Protein AF-A0A2X3LUD3-F1 (afdb_monomer_lite)

Foldseek 3Di:
DCVVVVNDDPVVVVVVVVDPPPPPQPPQPLVSQVVVLVVLQVVLCVVVVAAADEDVVLSVLVNPARDPVGVVSVSVQSNQQCVPPPRNYRYNVSGDPVSVDHPPDD

InterPro domains:
  IPR002078 RNA polymerase sigma factor 54 interaction domain [PS50045] (1-83)
  IPR027417 P-loop containing nucleoside triphosphate hydrolase [SSF52540] (2-99)
  IPR058031 NorR-like, AAA+ ATPase lid domain [PF25601] (41-102)

Secondary structure (DSSP, 8-state):
-TTTTTSS-HHHHHHHTTS----------HHHHHHHHHHHHHHHHHHHTS--EE-HHHHHHHHHS--TTHHHHHHHHHHHHHHH-TTSEE-GGGS-GGGTS-TT--

pLDDT: mean 72.07, std 12.36, range [35.03, 87.62]

Organism: Escherichia coli (NCBI:txid562)

Sequence (106 aa):
MLVEQNRFSRQLYYALHAFEITIRLCVCGVAAFRRWVNNKLRSLEKRFSTRLKIDDDALARLVSCAWPGNDFELYSVIENLALSSDNGRIRVSDLPEHLFYRAGDR

Radius of gyration: 18.18 Å; chains: 1; bounding box: 40×36×48 Å

Structure (mmCIF, N/CA/C/O backbone):
data_AF-A0A2X3LUD3-F1
#
_entry.id   AF-A0A2X3LUD3-F1
#
loop_
_atom_site.group_PDB
_atom_site.id
_atom_site.type_symbol
_atom_site.label_atom_id
_atom_site.label_alt_id
_atom_site.label_comp_id
_atom_site.label_asym_id
_atom_site.label_entity_id
_atom_site.label_seq_id
_atom_site.pdbx_PDB_ins_code
_atom_site.Cartn_x
_atom_site.Cartn_y
_atom_site.Cartn_z
_atom_site.occupancy
_atom_site.B_iso_or_equiv
_atom_site.auth_seq_id
_atom_site.auth_comp_id
_atom_site.auth_asym_id
_atom_site.auth_atom_id
_atom_site.pdbx_PDB_model_num
ATOM 1 N N . MET A 1 1 ? 10.856 13.145 -30.586 1.00 53.56 1 MET A N 1
ATOM 2 C CA . MET A 1 1 ? 11.246 13.091 -29.145 1.00 53.56 1 MET A CA 1
ATOM 3 C C . MET A 1 1 ? 10.958 14.431 -28.449 1.00 53.56 1 MET A C 1
ATOM 5 O O . MET A 1 1 ? 10.919 15.442 -29.135 1.00 53.56 1 MET A O 1
ATOM 9 N N . LEU A 1 2 ? 10.790 14.487 -27.113 1.00 55.97 2 LEU A N 1
ATOM 10 C CA . LEU A 1 2 ? 10.534 15.740 -26.347 1.00 55.97 2 LEU A CA 1
ATOM 11 C C . LEU A 1 2 ? 11.579 16.853 -26.591 1.00 55.97 2 LEU A C 1
ATOM 13 O O . LEU A 1 2 ? 11.278 18.040 -26.468 1.00 55.97 2 LEU A O 1
ATOM 17 N N . VAL A 1 3 ? 12.792 16.455 -26.978 1.00 55.72 3 VAL A N 1
ATOM 18 C CA . VAL A 1 3 ? 13.919 17.336 -27.312 1.00 55.72 3 VAL A CA 1
ATOM 19 C C . VAL A 1 3 ? 13.715 18.070 -28.645 1.00 55.72 3 VAL A C 1
ATOM 21 O O . VAL A 1 3 ? 14.083 19.234 -28.767 1.00 55.72 3 VAL A O 1
ATOM 24 N N . GLU A 1 4 ? 13.082 17.433 -29.631 1.00 59.34 4 GLU A N 1
ATOM 25 C CA . GLU A 1 4 ? 12.813 18.043 -30.946 1.00 59.34 4 GLU A CA 1
ATOM 26 C C . GLU A 1 4 ? 11.672 19.061 -30.889 1.00 59.34 4 GLU A C 1
ATOM 28 O O . GLU A 1 4 ? 11.619 19.982 -31.694 1.00 59.34 4 GLU A O 1
ATOM 33 N N . GLN A 1 5 ? 10.790 18.943 -29.893 1.00 67.25 5 GLN A N 1
ATOM 34 C CA . GLN A 1 5 ? 9.713 19.904 -29.647 1.00 67.25 5 GLN A CA 1
ATOM 35 C C . GLN A 1 5 ? 10.174 21.131 -28.838 1.00 67.25 5 GLN A C 1
ATOM 37 O O . GLN A 1 5 ? 9.341 21.931 -28.423 1.00 67.25 5 GLN A O 1
ATOM 42 N N . ASN A 1 6 ? 11.478 21.268 -28.552 1.00 61.19 6 ASN A N 1
ATOM 43 C CA . ASN A 1 6 ? 12.067 22.318 -27.705 1.00 61.19 6 ASN A CA 1
ATOM 44 C C . ASN A 1 6 ? 11.445 22.425 -26.293 1.00 61.19 6 ASN A C 1
ATOM 46 O O . ASN A 1 6 ? 11.635 23.411 -25.585 1.00 61.19 6 ASN A O 1
ATOM 50 N N . ARG A 1 7 ? 10.704 21.395 -25.863 1.00 64.19 7 ARG A N 1
ATOM 51 C CA . ARG A 1 7 ? 10.082 21.306 -24.533 1.00 64.19 7 ARG A CA 1
ATOM 52 C C . ARG A 1 7 ? 11.032 20.744 -23.480 1.00 64.19 7 ARG A C 1
ATOM 54 O O . ARG A 1 7 ? 10.673 20.667 -22.310 1.00 64.19 7 ARG A O 1
ATOM 61 N N . PHE A 1 8 ? 12.227 20.334 -23.898 1.00 59.28 8 PHE A N 1
ATOM 62 C CA . PHE A 1 8 ? 13.237 19.746 -23.037 1.00 59.28 8 PHE A CA 1
ATOM 63 C C . PHE A 1 8 ? 14.633 20.151 -23.520 1.00 59.28 8 PHE A C 1
ATOM 65 O O . PHE A 1 8 ? 14.974 19.945 -24.685 1.00 59.28 8 PHE A O 1
ATOM 72 N N . SER A 1 9 ? 15.441 20.750 -22.638 1.00 76.19 9 SER A N 1
ATOM 73 C CA . SER A 1 9 ? 16.784 21.222 -22.993 1.00 76.19 9 SER A CA 1
ATOM 74 C C . SER A 1 9 ? 17.691 20.050 -23.369 1.00 76.19 9 SER A C 1
ATOM 76 O O . SER A 1 9 ? 17.816 19.085 -22.614 1.00 76.19 9 SER A O 1
ATOM 78 N N . ARG A 1 10 ? 18.385 20.165 -24.509 1.00 68.38 10 ARG A N 1
ATOM 79 C CA . ARG A 1 10 ? 19.390 19.184 -24.957 1.00 68.38 10 ARG A CA 1
ATOM 80 C C . ARG A 1 10 ? 20.464 18.925 -23.901 1.00 68.38 10 ARG A C 1
ATOM 82 O O . ARG A 1 10 ? 20.897 17.791 -23.750 1.00 68.38 10 ARG A O 1
ATOM 89 N N . GLN A 1 11 ? 20.864 19.950 -23.151 1.00 70.12 11 GLN A N 1
ATOM 90 C CA . GLN A 1 11 ? 21.876 19.807 -22.100 1.00 70.12 11 GLN A CA 1
ATOM 91 C C . GLN A 1 11 ? 21.366 18.943 -20.939 1.00 70.12 11 GLN A C 1
ATOM 93 O O . GLN A 1 11 ? 22.097 18.105 -20.422 1.00 70.12 11 GLN A O 1
ATOM 98 N N . LEU A 1 12 ? 20.086 19.088 -20.584 1.00 65.31 12 LEU A N 1
ATOM 99 C CA . LEU A 1 12 ? 19.446 18.290 -19.540 1.00 65.31 12 LEU A CA 1
ATOM 100 C C . LEU A 1 12 ? 19.201 16.846 -20.005 1.00 65.31 12 LEU A C 1
ATOM 102 O O . LEU A 1 12 ? 19.370 15.916 -19.225 1.00 65.31 12 LEU A O 1
ATOM 106 N N . TYR A 1 13 ? 18.872 16.652 -21.288 1.00 66.00 13 TYR A N 1
ATOM 107 C CA . TYR A 1 13 ? 18.765 15.328 -21.908 1.00 66.00 13 TYR A CA 1
ATOM 108 C C . TYR A 1 13 ? 20.071 14.540 -21.783 1.00 66.00 13 TYR A C 1
ATOM 110 O O . TYR A 1 13 ? 20.053 13.424 -21.276 1.00 66.00 13 TYR A O 1
ATOM 118 N N . TYR A 1 14 ? 21.210 15.131 -22.159 1.00 66.44 14 TYR A N 1
ATOM 119 C CA . TYR A 1 14 ? 22.504 14.455 -22.036 1.00 66.44 14 TYR A CA 1
ATOM 120 C C . TYR A 1 14 ? 22.958 14.270 -20.578 1.00 66.44 14 TYR A C 1
ATOM 122 O O . TYR A 1 14 ? 23.623 13.282 -20.284 1.00 66.44 14 TYR A O 1
ATOM 130 N N . ALA A 1 15 ? 22.559 15.155 -19.656 1.00 67.69 15 ALA A N 1
ATOM 131 C CA . ALA A 1 15 ? 22.841 14.992 -18.228 1.00 67.69 15 ALA A CA 1
ATOM 132 C C . ALA A 1 15 ? 22.034 13.847 -17.580 1.00 67.69 15 ALA A C 1
ATOM 134 O O . ALA A 1 15 ? 22.576 13.108 -16.762 1.00 67.69 15 ALA A O 1
ATOM 135 N N . LEU A 1 16 ? 20.759 13.668 -17.953 1.00 62.75 16 LEU A N 1
ATOM 136 C CA . LEU A 1 16 ? 19.918 12.568 -17.454 1.00 62.75 16 LEU A CA 1
ATOM 137 C C . LEU A 1 16 ? 20.208 11.224 -18.134 1.00 62.75 16 LEU A C 1
ATOM 139 O O . LEU A 1 16 ? 20.061 10.183 -17.503 1.00 62.75 16 LEU A O 1
ATOM 143 N N . HIS A 1 17 ? 20.649 11.231 -19.394 1.00 62.53 17 HIS A N 1
ATOM 144 C CA . HIS A 1 17 ? 20.969 10.014 -20.150 1.00 62.53 17 HIS A CA 1
ATOM 145 C C . HIS A 1 17 ? 22.224 9.284 -19.627 1.00 62.53 17 HIS A C 1
ATOM 147 O O . HIS A 1 17 ? 22.517 8.168 -20.050 1.00 62.53 17 HIS A O 1
ATOM 153 N N . ALA A 1 18 ? 22.975 9.885 -18.699 1.00 55.38 18 ALA A N 1
ATOM 154 C CA . ALA A 1 18 ? 24.154 9.265 -18.098 1.00 55.38 18 ALA A CA 1
ATOM 155 C C . ALA A 1 18 ? 23.827 8.044 -17.210 1.00 55.38 18 ALA A C 1
ATOM 157 O O . ALA A 1 18 ? 24.732 7.276 -16.893 1.00 55.38 18 ALA A O 1
ATOM 158 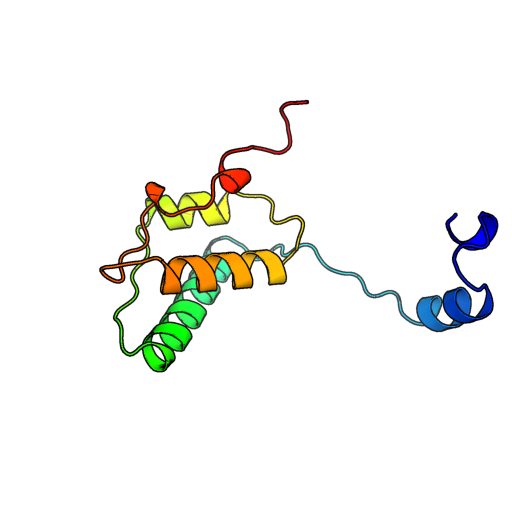N N . PHE A 1 19 ? 22.558 7.829 -16.837 1.00 53.06 19 PHE A N 1
ATOM 159 C CA . PHE A 1 19 ? 22.132 6.662 -16.065 1.00 53.06 19 PHE A CA 1
ATOM 160 C C . PHE A 1 19 ? 20.859 6.039 -16.652 1.00 53.06 19 PHE A C 1
ATOM 162 O O . PHE A 1 19 ? 19.770 6.600 -16.543 1.00 53.06 19 PHE A O 1
ATOM 169 N N . GLU A 1 20 ? 20.975 4.841 -17.232 1.00 49.25 20 GLU A N 1
ATOM 170 C CA . GLU A 1 20 ? 19.823 3.980 -17.518 1.00 49.25 20 GLU A CA 1
ATOM 171 C C . GLU A 1 20 ? 19.211 3.500 -16.194 1.00 49.25 20 GLU A C 1
ATOM 173 O O . GLU A 1 20 ? 19.567 2.454 -15.648 1.00 49.25 20 GLU A O 1
ATOM 178 N N . ILE A 1 21 ? 18.272 4.269 -15.642 1.00 55.62 21 ILE A N 1
ATOM 179 C CA . ILE A 1 21 ? 17.460 3.796 -14.522 1.00 55.62 21 ILE A CA 1
ATOM 180 C C . ILE A 1 21 ? 16.435 2.829 -15.110 1.00 55.62 21 ILE A C 1
ATOM 182 O O . ILE A 1 21 ? 15.361 3.225 -15.560 1.00 55.62 21 ILE A O 1
ATOM 186 N N . THR A 1 22 ? 16.773 1.540 -15.129 1.00 49.66 22 THR A N 1
ATOM 187 C CA . THR A 1 22 ? 15.788 0.495 -15.414 1.00 49.66 22 THR A CA 1
ATOM 188 C C . THR A 1 22 ? 14.812 0.454 -14.242 1.00 49.66 22 THR A C 1
ATOM 190 O O . THR A 1 22 ? 15.051 -0.223 -13.240 1.00 49.66 22 THR A O 1
ATOM 193 N N . ILE A 1 23 ? 13.714 1.204 -14.344 1.00 57.72 23 ILE A N 1
ATOM 194 C CA . ILE A 1 23 ? 12.578 1.072 -13.435 1.00 57.72 23 ILE A CA 1
ATOM 195 C C . ILE A 1 23 ? 11.973 -0.298 -13.732 1.0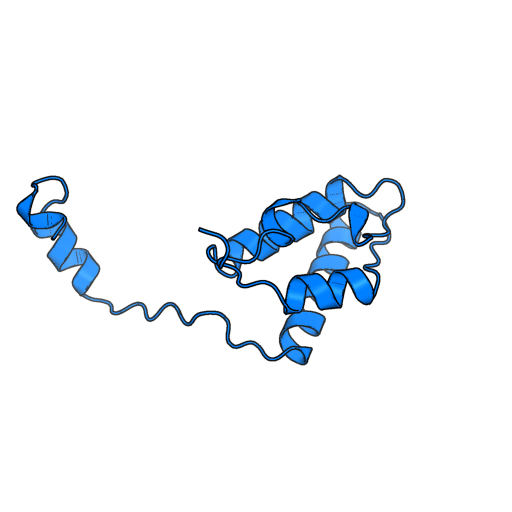0 57.72 23 ILE A C 1
ATOM 197 O O . ILE A 1 23 ? 11.197 -0.466 -14.672 1.00 57.72 23 ILE A O 1
ATOM 201 N N . ARG A 1 24 ? 12.393 -1.320 -12.979 1.00 46.91 24 ARG A N 1
ATOM 202 C CA . ARG A 1 24 ? 11.741 -2.624 -13.052 1.00 46.91 24 ARG A CA 1
ATOM 203 C C . ARG A 1 24 ? 10.304 -2.414 -12.595 1.00 46.91 24 ARG A C 1
ATOM 205 O O . ARG A 1 24 ? 10.097 -2.061 -11.437 1.00 46.91 24 ARG A O 1
ATOM 212 N N . LEU A 1 25 ? 9.334 -2.663 -13.481 1.00 50.12 25 LEU A N 1
ATOM 213 C CA . LEU A 1 25 ? 7.973 -2.955 -13.038 1.00 50.12 25 LEU A CA 1
ATOM 214 C C . LEU A 1 25 ? 8.100 -4.000 -11.937 1.00 50.12 25 LEU A C 1
ATOM 216 O O . LEU A 1 25 ? 8.826 -4.981 -12.111 1.00 50.12 25 LEU A O 1
ATOM 220 N N . CYS A 1 26 ? 7.466 -3.747 -10.801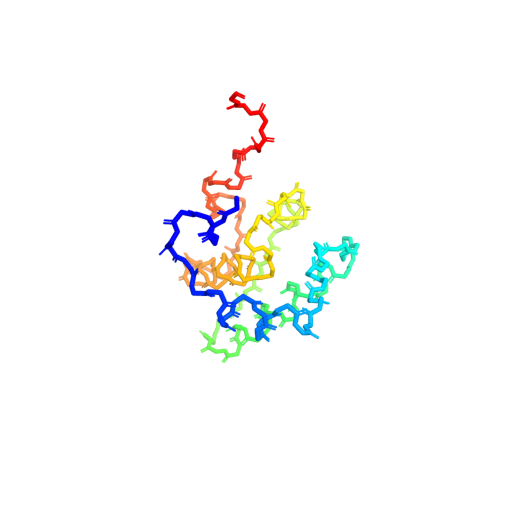 1.00 54.72 26 CYS A N 1
ATOM 221 C CA . CYS A 1 26 ? 7.564 -4.569 -9.611 1.00 54.72 26 CYS A CA 1
ATOM 222 C C . CYS A 1 26 ? 7.109 -6.013 -9.919 1.00 54.72 26 CYS A C 1
ATOM 224 O O . CYS A 1 26 ? 5.957 -6.376 -9.709 1.00 54.72 26 CYS A O 1
ATOM 226 N N . VAL A 1 27 ? 8.013 -6.873 -10.413 1.00 52.53 27 VAL A N 1
ATOM 227 C CA . VAL A 1 27 ? 7.803 -8.327 -10.543 1.00 52.53 27 VAL A CA 1
ATOM 228 C C . VAL A 1 27 ? 8.054 -8.962 -9.173 1.00 52.53 27 VAL A C 1
ATOM 230 O O . VAL A 1 27 ? 8.822 -9.908 -9.007 1.00 52.53 27 VAL A O 1
ATOM 233 N N . CYS A 1 28 ? 7.455 -8.384 -8.137 1.00 55.62 28 CYS A N 1
ATOM 234 C CA . CYS A 1 28 ? 7.421 -8.988 -6.823 1.00 55.62 28 CYS A CA 1
ATOM 235 C C . CYS A 1 28 ? 6.322 -10.043 -6.866 1.00 55.62 28 CYS A C 1
ATOM 237 O O . CYS A 1 28 ? 5.141 -9.718 -6.947 1.00 55.62 28 CYS A O 1
ATOM 239 N N . GLY A 1 29 ? 6.707 -11.321 -6.831 1.00 67.25 29 GLY A N 1
ATOM 240 C CA . GLY A 1 29 ? 5.738 -12.412 -6.746 1.00 67.25 29 GLY A CA 1
ATOM 241 C C . GLY A 1 29 ? 4.745 -12.191 -5.597 1.00 67.25 29 GLY A C 1
ATOM 242 O O . GLY A 1 29 ? 5.065 -11.538 -4.602 1.00 67.25 29 GLY A O 1
ATOM 243 N N . VAL A 1 30 ? 3.549 -12.769 -5.712 1.00 70.94 30 VAL A N 1
ATOM 244 C CA . VAL A 1 30 ? 2.413 -12.573 -4.785 1.00 70.94 30 VAL A CA 1
ATOM 245 C C . VAL A 1 30 ? 2.811 -12.653 -3.302 1.00 70.94 30 VAL A C 1
ATOM 247 O O . VAL A 1 30 ? 2.358 -11.862 -2.475 1.00 70.94 30 VAL A O 1
ATOM 250 N N . ALA A 1 31 ? 3.717 -13.570 -2.950 1.00 76.06 31 ALA A N 1
ATOM 251 C CA . ALA A 1 31 ? 4.220 -13.723 -1.586 1.00 76.06 31 ALA A CA 1
ATOM 252 C C . ALA A 1 31 ? 5.058 -12.523 -1.095 1.00 76.06 31 ALA A C 1
ATOM 254 O O . ALA A 1 31 ? 4.954 -12.132 0.070 1.00 76.06 31 ALA A O 1
ATOM 255 N N . ALA A 1 32 ? 5.879 -11.932 -1.967 1.00 78.06 32 ALA A N 1
ATOM 256 C CA . ALA A 1 32 ? 6.654 -10.732 -1.660 1.00 78.06 32 ALA A CA 1
ATOM 257 C C . ALA A 1 32 ? 5.733 -9.516 -1.507 1.00 78.06 32 ALA A C 1
ATOM 259 O O . ALA A 1 32 ? 5.873 -8.780 -0.530 1.00 78.06 32 ALA A O 1
ATOM 260 N N . PHE A 1 33 ? 4.735 -9.378 -2.387 1.00 80.12 33 PHE A N 1
ATOM 261 C CA . PHE A 1 33 ? 3.705 -8.344 -2.282 1.00 80.12 33 PHE A CA 1
ATOM 262 C C . PHE A 1 33 ? 2.961 -8.430 -0.944 1.00 80.12 33 PHE A C 1
ATOM 264 O O . PHE A 1 33 ? 2.931 -7.470 -0.177 1.00 80.12 33 PHE A O 1
ATOM 271 N N . ARG A 1 34 ? 2.454 -9.618 -0.587 1.00 81.81 34 ARG A N 1
ATOM 272 C CA . ARG A 1 34 ? 1.764 -9.848 0.693 1.00 81.81 34 ARG A CA 1
ATOM 273 C C . ARG A 1 34 ? 2.644 -9.510 1.895 1.00 81.81 34 ARG A C 1
ATOM 275 O O . ARG A 1 34 ? 2.169 -8.925 2.867 1.00 81.81 34 ARG A O 1
ATOM 282 N N . ARG A 1 35 ? 3.929 -9.871 1.852 1.00 83.31 35 ARG A N 1
ATOM 283 C CA . ARG A 1 35 ? 4.885 -9.533 2.917 1.00 83.31 35 ARG A CA 1
ATOM 284 C C . ARG A 1 35 ? 5.072 -8.024 3.036 1.00 83.31 35 ARG A C 1
ATOM 286 O O . ARG A 1 35 ? 5.058 -7.503 4.148 1.00 83.31 35 ARG A O 1
ATOM 293 N N . TRP A 1 36 ? 5.230 -7.340 1.910 1.00 84.94 36 TRP A N 1
ATOM 294 C CA . TRP A 1 36 ? 5.401 -5.896 1.879 1.00 84.94 36 TRP A CA 1
ATOM 295 C C . TRP A 1 36 ? 4.158 -5.169 2.415 1.00 84.94 36 TRP A C 1
ATOM 297 O O . TRP A 1 36 ? 4.299 -4.338 3.313 1.00 84.94 36 TRP A O 1
ATOM 307 N N . VAL A 1 37 ? 2.950 -5.562 1.987 1.00 84.38 37 VAL A N 1
ATOM 308 C CA . VAL A 1 37 ? 1.685 -4.981 2.477 1.00 84.38 37 VAL A CA 1
ATOM 309 C C . VAL A 1 37 ? 1.575 -5.158 3.989 1.00 84.38 37 VAL A C 1
ATOM 311 O O . VAL A 1 37 ? 1.358 -4.191 4.712 1.00 84.38 37 VAL A O 1
ATOM 314 N N . ASN A 1 38 ? 1.823 -6.369 4.497 1.00 85.31 38 ASN A N 1
ATOM 315 C CA . ASN A 1 38 ? 1.778 -6.645 5.934 1.00 85.31 38 ASN A CA 1
ATOM 316 C C . ASN A 1 38 ? 2.793 -5.818 6.737 1.00 85.31 38 ASN A C 1
ATOM 318 O O . ASN A 1 38 ? 2.485 -5.357 7.836 1.00 85.31 38 ASN A O 1
ATOM 322 N N . ASN A 1 39 ? 4.005 -5.623 6.214 1.00 87.38 39 ASN A N 1
ATOM 323 C CA . ASN A 1 39 ? 5.014 -4.790 6.868 1.00 87.38 39 ASN A CA 1
ATOM 324 C C . ASN A 1 39 ? 4.591 -3.317 6.892 1.00 87.38 39 ASN A C 1
ATOM 326 O O . ASN A 1 39 ? 4.754 -2.646 7.914 1.00 87.38 39 ASN A O 1
ATOM 330 N N . LYS A 1 40 ? 4.017 -2.823 5.789 1.00 84.31 40 LYS A N 1
ATOM 331 C CA . LYS A 1 40 ? 3.520 -1.451 5.700 1.00 84.31 40 LYS A CA 1
ATOM 332 C C . LYS A 1 40 ? 2.348 -1.226 6.650 1.00 84.31 40 LYS A C 1
ATOM 334 O O . LYS A 1 40 ? 2.385 -0.252 7.397 1.00 84.31 40 LYS A O 1
ATOM 339 N N . LEU A 1 41 ? 1.385 -2.148 6.696 1.00 84.88 41 LEU A N 1
ATOM 340 C CA . LEU A 1 41 ? 0.264 -2.098 7.635 1.00 84.88 41 LEU A CA 1
ATOM 341 C C . LEU A 1 41 ? 0.766 -2.000 9.075 1.00 84.88 41 LEU A C 1
ATOM 343 O O . LEU A 1 41 ? 0.408 -1.045 9.747 1.00 84.88 41 LEU A O 1
ATOM 347 N N . ARG A 1 42 ? 1.701 -2.855 9.517 1.00 86.50 42 ARG A N 1
ATOM 348 C CA . ARG A 1 42 ? 2.294 -2.742 10.869 1.00 86.50 42 ARG A CA 1
ATOM 349 C C . ARG A 1 42 ? 2.944 -1.387 11.142 1.00 86.50 42 ARG A C 1
ATOM 351 O O . ARG A 1 42 ? 2.912 -0.896 12.269 1.00 86.50 42 ARG A O 1
ATOM 358 N N . SER A 1 43 ? 3.586 -0.790 10.138 1.00 86.62 43 SER A N 1
ATOM 359 C CA . SER A 1 43 ? 4.167 0.547 10.285 1.00 86.62 43 SER A CA 1
ATOM 360 C C . SER A 1 43 ? 3.089 1.620 10.439 1.00 86.62 43 SER A C 1
ATOM 362 O O . SER A 1 43 ? 3.309 2.583 11.171 1.00 86.62 43 SER A O 1
ATOM 364 N N . LEU A 1 44 ? 1.953 1.469 9.759 1.00 83.56 44 LEU A N 1
ATOM 365 C CA . LEU A 1 44 ? 0.811 2.376 9.861 1.00 83.56 44 LEU A CA 1
ATOM 366 C C . LEU A 1 44 ? 0.047 2.160 11.175 1.00 83.56 44 LEU A C 1
ATOM 368 O O . LEU A 1 44 ? -0.301 3.142 11.817 1.00 83.56 44 LEU A O 1
ATOM 372 N N . GLU A 1 45 ? -0.093 0.920 11.655 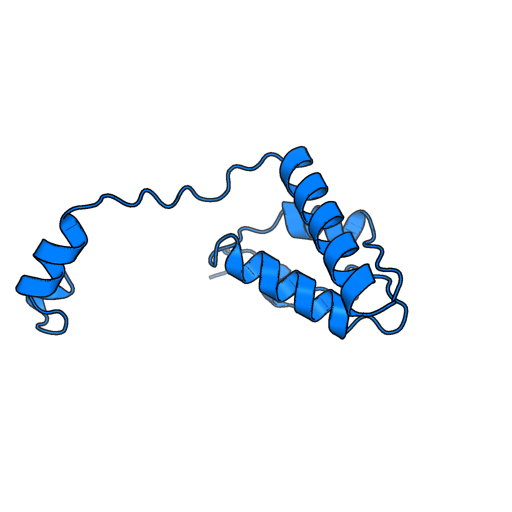1.00 86.19 45 GLU A N 1
ATOM 373 C CA . GLU A 1 45 ? -0.688 0.610 12.964 1.00 86.19 45 GLU A CA 1
ATOM 374 C C . GLU A 1 45 ? 0.017 1.363 14.097 1.00 86.19 45 GLU A C 1
ATOM 376 O O . GLU A 1 45 ? -0.630 1.920 14.980 1.00 86.19 45 GLU A O 1
ATOM 381 N N . LYS A 1 46 ? 1.355 1.440 14.047 1.00 84.19 46 LYS A N 1
ATOM 382 C CA . LYS A 1 46 ? 2.150 2.209 15.016 1.00 84.19 46 LYS A CA 1
ATOM 383 C C . LYS A 1 46 ? 1.931 3.719 14.914 1.00 84.19 46 LYS A C 1
ATOM 385 O O . LYS A 1 46 ? 2.011 4.398 15.930 1.00 84.19 46 LYS A O 1
ATOM 390 N N . ARG A 1 47 ? 1.702 4.251 13.707 1.00 82.31 47 ARG A N 1
ATOM 391 C CA . ARG A 1 47 ? 1.481 5.692 13.487 1.00 82.31 47 ARG A CA 1
ATOM 392 C C . ARG A 1 47 ? 0.070 6.119 13.887 1.00 82.31 47 ARG A C 1
ATOM 394 O O . ARG A 1 47 ? -0.086 7.185 14.467 1.00 82.31 47 ARG A O 1
ATOM 401 N N . PHE A 1 48 ? -0.930 5.292 13.593 1.00 76.94 48 PHE A N 1
ATOM 402 C CA . PHE A 1 48 ? -2.347 5.599 13.809 1.00 76.94 48 PHE A CA 1
ATOM 403 C C . PHE A 1 48 ? -2.924 4.991 15.094 1.00 76.94 48 PHE A C 1
ATOM 405 O O . PHE A 1 48 ? -4.111 5.156 15.361 1.00 76.94 48 PHE A O 1
ATOM 412 N N . SER A 1 49 ? -2.120 4.261 15.879 1.00 77.62 49 SER A N 1
ATOM 413 C CA . SER A 1 49 ? -2.548 3.529 17.087 1.00 77.62 49 SER A CA 1
ATOM 414 C C . SER A 1 49 ? -3.803 2.667 16.880 1.00 77.62 49 SER A C 1
ATOM 416 O O . SER A 1 49 ? -4.568 2.419 17.809 1.00 77.62 49 SER A O 1
ATOM 418 N N . THR A 1 50 ? -4.013 2.201 15.650 1.00 76.69 50 THR A N 1
ATOM 419 C CA . THR A 1 50 ? -5.209 1.476 15.213 1.00 76.69 50 THR A CA 1
ATOM 420 C C . THR A 1 50 ? -4.774 0.134 14.655 1.00 76.69 50 THR A C 1
ATOM 422 O O . THR A 1 50 ? -3.771 0.061 13.948 1.00 76.69 50 THR A O 1
ATOM 425 N N . ARG A 1 51 ? -5.499 -0.943 14.975 1.00 79.81 51 ARG A N 1
ATOM 426 C CA . ARG A 1 51 ? -5.220 -2.257 14.382 1.00 79.81 51 ARG A CA 1
ATOM 427 C C . ARG A 1 51 ? -5.738 -2.284 12.956 1.00 79.81 51 ARG A C 1
ATOM 429 O O . ARG A 1 51 ? -6.939 -2.155 12.764 1.00 79.81 51 ARG A O 1
ATOM 436 N N . LEU A 1 52 ? -4.846 -2.499 11.998 1.00 82.75 52 LEU A N 1
ATOM 437 C CA . LEU A 1 52 ? -5.153 -2.532 10.576 1.00 82.75 52 LEU A CA 1
ATOM 438 C C . LEU A 1 52 ? -5.071 -3.974 10.082 1.00 82.75 52 LEU A C 1
ATOM 440 O O . LEU A 1 52 ? -4.017 -4.610 10.104 1.00 82.75 52 LEU A O 1
ATOM 444 N N . LYS A 1 53 ? -6.195 -4.495 9.607 1.00 83.56 53 LYS A N 1
ATOM 445 C CA . LYS A 1 53 ? -6.286 -5.787 8.932 1.00 83.56 53 LYS A CA 1
ATOM 446 C C . LYS A 1 53 ? -6.869 -5.596 7.549 1.00 83.56 53 LYS A C 1
ATOM 448 O O . LYS A 1 53 ? -7.848 -4.880 7.382 1.00 83.56 53 LYS A O 1
ATOM 453 N N . ILE A 1 54 ? -6.283 -6.279 6.580 1.00 84.62 54 ILE A N 1
ATOM 454 C CA . ILE A 1 54 ? -6.818 -6.373 5.228 1.00 84.62 54 ILE A CA 1
ATOM 455 C C . ILE A 1 54 ? -7.464 -7.743 5.043 1.00 84.62 54 ILE A C 1
ATOM 457 O O . ILE A 1 54 ? -6.885 -8.747 5.466 1.00 84.62 54 ILE A O 1
ATOM 461 N N . ASP A 1 55 ? -8.657 -7.775 4.453 1.00 87.62 55 ASP A N 1
ATOM 462 C CA . ASP A 1 55 ? -9.308 -9.033 4.084 1.00 87.62 55 ASP A CA 1
ATOM 463 C C . ASP A 1 55 ? -8.562 -9.687 2.907 1.00 87.62 55 ASP A C 1
ATOM 465 O O . ASP A 1 55 ? -8.016 -9.001 2.034 1.00 87.62 55 ASP A O 1
ATOM 469 N N . ASP A 1 56 ? -8.526 -11.023 2.866 1.00 82.69 56 ASP A N 1
ATOM 470 C CA . ASP A 1 56 ? -7.791 -11.751 1.823 1.00 82.69 56 ASP A CA 1
ATOM 471 C C . ASP A 1 56 ? -8.359 -11.473 0.413 1.00 82.69 56 ASP A C 1
ATOM 473 O O . ASP A 1 56 ? -7.586 -11.418 -0.544 1.00 82.69 56 ASP A O 1
ATOM 477 N N . ASP A 1 57 ? -9.661 -11.186 0.277 1.00 83.75 57 ASP A N 1
ATOM 478 C CA . ASP A 1 57 ? -10.280 -10.765 -0.991 1.00 83.75 57 ASP A CA 1
ATOM 479 C C . ASP A 1 57 ? -9.741 -9.411 -1.486 1.00 83.75 57 ASP A C 1
ATOM 481 O O . ASP A 1 57 ? -9.429 -9.239 -2.668 1.00 83.75 57 ASP A O 1
ATOM 485 N N . ALA A 1 58 ? -9.575 -8.447 -0.574 1.00 83.94 58 ALA A N 1
ATOM 486 C CA . ALA A 1 58 ? -9.020 -7.133 -0.895 1.00 83.94 58 ALA A CA 1
ATOM 487 C C . ALA A 1 58 ? -7.542 -7.248 -1.280 1.00 83.94 58 ALA A C 1
ATOM 489 O O . ALA A 1 58 ? -7.089 -6.634 -2.248 1.00 83.94 58 ALA A O 1
ATOM 490 N N . LEU A 1 59 ? -6.797 -8.099 -0.573 1.00 83.69 59 LEU A N 1
ATOM 491 C CA . LEU A 1 59 ? -5.407 -8.392 -0.894 1.00 83.69 59 LEU A CA 1
ATOM 492 C C . LEU A 1 59 ? -5.265 -9.060 -2.269 1.00 83.69 59 LEU A C 1
ATOM 494 O O . LEU A 1 59 ? -4.399 -8.663 -3.050 1.00 83.69 59 LEU A O 1
ATOM 498 N N . ALA A 1 60 ? -6.105 -10.049 -2.584 1.00 82.25 60 ALA A N 1
ATOM 499 C CA . ALA A 1 60 ? -6.105 -10.710 -3.887 1.00 82.25 60 ALA A CA 1
ATOM 500 C C . ALA A 1 60 ? -6.373 -9.709 -5.018 1.00 82.25 60 ALA A C 1
ATOM 502 O O . ALA A 1 60 ? -5.720 -9.762 -6.065 1.00 82.25 60 ALA A O 1
ATOM 503 N N . ARG A 1 61 ? -7.270 -8.741 -4.786 1.00 81.69 61 ARG A N 1
ATOM 504 C CA . ARG A 1 61 ? -7.543 -7.672 -5.746 1.00 81.69 61 ARG A CA 1
ATOM 505 C C . ARG A 1 61 ? -6.325 -6.785 -5.976 1.00 81.69 61 ARG A C 1
ATOM 507 O O . ARG A 1 61 ? -5.930 -6.626 -7.127 1.00 81.69 61 ARG A O 1
ATOM 514 N N . LEU A 1 62 ? -5.683 -6.308 -4.909 1.00 80.88 62 LEU A N 1
ATOM 515 C CA . LEU A 1 62 ? -4.465 -5.491 -4.987 1.00 80.88 62 LEU A CA 1
ATOM 516 C C . LEU A 1 62 ? -3.320 -6.198 -5.735 1.00 80.88 62 LEU A C 1
ATOM 518 O O . LEU A 1 62 ? -2.585 -5.561 -6.486 1.00 80.88 62 LEU A O 1
ATOM 522 N N . VAL A 1 63 ? -3.184 -7.515 -5.557 1.00 79.69 63 VAL A N 1
ATOM 523 C CA . VAL A 1 63 ? -2.201 -8.343 -6.278 1.00 79.69 63 VAL A CA 1
ATOM 524 C C . VAL A 1 63 ? -2.538 -8.458 -7.768 1.00 79.69 63 VAL A C 1
ATOM 526 O O . VAL A 1 63 ? -1.636 -8.540 -8.598 1.00 79.69 63 VAL A O 1
ATOM 529 N N . SER A 1 64 ? -3.827 -8.497 -8.114 1.00 76.62 64 SER A N 1
ATOM 530 C CA . SER A 1 64 ? -4.295 -8.667 -9.496 1.00 76.62 64 SER A CA 1
ATOM 531 C C . SER A 1 64 ? -4.247 -7.390 -10.345 1.00 76.62 64 SER A C 1
ATOM 533 O O . SER A 1 64 ? -4.374 -7.470 -11.569 1.00 76.62 64 SER A O 1
ATOM 535 N N . CYS A 1 65 ? -4.084 -6.224 -9.717 1.00 73.06 65 CYS A N 1
ATOM 536 C CA . CYS A 1 65 ? -4.030 -4.936 -10.399 1.00 73.06 65 CYS A CA 1
ATOM 537 C C . CYS A 1 65 ? -2.641 -4.681 -11.000 1.00 73.06 65 CYS A C 1
ATOM 539 O O . CYS A 1 65 ? -1.612 -4.946 -10.379 1.00 73.06 65 CYS A O 1
ATOM 541 N N . ALA A 1 66 ? -2.616 -4.118 -12.210 1.00 65.69 66 ALA A N 1
ATOM 542 C CA . ALA A 1 66 ? -1.412 -3.494 -12.739 1.00 65.69 66 ALA A CA 1
ATOM 543 C C . ALA A 1 66 ? -1.277 -2.121 -12.071 1.00 65.69 66 ALA A C 1
ATOM 545 O O . ALA A 1 66 ? -2.217 -1.338 -12.139 1.00 65.69 66 ALA A O 1
ATOM 546 N N . TRP A 1 67 ? -0.147 -1.859 -11.413 1.00 73.62 67 TRP A N 1
ATOM 547 C CA . TRP A 1 67 ? 0.147 -0.596 -10.726 1.00 73.62 67 TRP A CA 1
ATOM 548 C C . TRP A 1 67 ? 0.942 0.329 -11.664 1.00 73.62 67 TRP A C 1
ATOM 550 O O . TRP A 1 67 ? 2.176 0.245 -11.680 1.00 73.62 67 TRP A O 1
ATOM 560 N N . PRO A 1 68 ? 0.290 1.162 -12.504 1.00 65.25 68 PRO A N 1
ATOM 561 C CA . PRO A 1 68 ? 0.980 2.032 -13.460 1.00 65.25 68 PRO A CA 1
ATOM 562 C C . PRO A 1 68 ? 1.869 3.077 -12.775 1.00 65.25 68 PRO A C 1
ATOM 564 O O . PRO A 1 68 ? 2.900 3.451 -13.332 1.00 65.25 68 PRO A O 1
ATOM 567 N N . GLY A 1 69 ? 1.517 3.516 -11.563 1.00 63.81 69 GLY A N 1
ATOM 568 C CA . GLY A 1 69 ? 2.328 4.410 -10.735 1.00 63.81 69 GLY A CA 1
ATOM 569 C C . GLY A 1 69 ? 3.411 3.700 -9.914 1.00 63.81 69 GLY A C 1
ATOM 570 O O . GLY A 1 69 ? 3.995 4.311 -9.014 1.00 63.81 69 GLY A O 1
ATOM 571 N N . ASN A 1 70 ? 3.692 2.427 -10.217 1.00 69.81 70 ASN A N 1
ATOM 572 C CA . ASN A 1 70 ? 4.673 1.587 -9.533 1.00 69.81 70 ASN A CA 1
ATOM 573 C C . ASN A 1 70 ? 4.423 1.539 -8.005 1.00 69.81 70 ASN A C 1
ATOM 575 O O . ASN A 1 70 ? 3.283 1.619 -7.546 1.00 69.81 70 ASN A O 1
ATOM 579 N N . ASP A 1 71 ? 5.478 1.410 -7.193 1.00 71.12 71 ASP A N 1
ATOM 580 C CA . ASP A 1 71 ? 5.370 1.285 -5.738 1.00 71.12 71 ASP A CA 1
ATOM 581 C C . ASP A 1 71 ? 4.691 2.503 -5.083 1.00 71.12 71 ASP A C 1
ATOM 583 O O . ASP A 1 71 ? 4.069 2.365 -4.032 1.00 71.12 71 ASP A O 1
ATOM 587 N N . PHE A 1 72 ? 4.780 3.695 -5.688 1.00 74.88 72 PHE A N 1
ATOM 588 C CA . PHE A 1 72 ? 4.241 4.936 -5.119 1.00 74.88 72 PHE A CA 1
ATOM 589 C C . PHE A 1 72 ? 2.711 4.937 -5.052 1.00 74.88 72 PHE A C 1
ATOM 591 O O . PHE A 1 72 ? 2.138 5.287 -4.020 1.00 74.88 72 PHE A O 1
ATOM 598 N N . GLU A 1 73 ? 2.053 4.507 -6.127 1.00 78.94 73 GLU A N 1
ATOM 599 C CA . GLU A 1 73 ? 0.593 4.390 -6.167 1.00 78.94 73 GLU A CA 1
ATOM 600 C C . GLU A 1 73 ? 0.106 3.380 -5.129 1.00 78.94 73 GLU A C 1
ATOM 602 O O . GLU A 1 73 ? -0.795 3.676 -4.345 1.00 78.94 73 GLU A O 1
ATOM 607 N N . LEU A 1 74 ? 0.787 2.238 -5.031 1.00 79.12 74 LEU A N 1
ATOM 608 C CA . LEU A 1 74 ? 0.494 1.225 -4.026 1.00 79.12 74 LEU A CA 1
ATOM 609 C C . LEU A 1 74 ? 0.657 1.768 -2.592 1.00 79.12 74 LEU A C 1
ATOM 611 O O . LEU A 1 74 ? -0.189 1.507 -1.734 1.00 79.12 74 LEU A O 1
ATOM 615 N N . TYR A 1 75 ? 1.714 2.543 -2.318 1.00 81.75 75 TYR A N 1
ATOM 616 C CA . TYR A 1 75 ? 1.898 3.200 -1.018 1.00 81.75 75 TYR A CA 1
ATOM 617 C C . TYR A 1 75 ? 0.755 4.168 -0.705 1.00 81.75 75 TYR A C 1
ATOM 619 O O . TYR A 1 75 ? 0.228 4.130 0.407 1.00 81.75 75 TYR A O 1
ATOM 627 N N . SER A 1 76 ? 0.381 5.015 -1.667 1.00 83.75 76 SER A N 1
ATOM 628 C CA . SER A 1 76 ? -0.666 6.021 -1.485 1.00 83.75 76 SER A CA 1
ATOM 629 C C . SER A 1 76 ? -2.034 5.378 -1.269 1.00 83.75 76 SER A C 1
ATOM 631 O O . SER A 1 76 ? -2.756 5.783 -0.361 1.00 83.75 76 SER A O 1
ATOM 633 N N . VAL A 1 77 ? -2.361 4.328 -2.029 1.00 84.19 77 VAL A N 1
ATOM 634 C CA . VAL A 1 77 ? -3.602 3.572 -1.846 1.00 84.19 77 VAL A CA 1
ATOM 635 C C . VAL A 1 77 ? -3.652 2.953 -0.453 1.00 84.19 77 VAL A C 1
ATOM 637 O O . VAL A 1 77 ? -4.638 3.141 0.245 1.00 84.19 77 VAL A O 1
ATOM 640 N N . ILE A 1 78 ? -2.598 2.272 0.006 1.00 83.62 78 ILE A N 1
ATOM 641 C CA . ILE A 1 78 ? -2.603 1.648 1.342 1.00 83.62 78 ILE A CA 1
ATOM 642 C C . ILE A 1 78 ? -2.677 2.684 2.465 1.00 83.62 78 ILE A C 1
ATOM 644 O O . ILE A 1 78 ? -3.335 2.437 3.475 1.00 83.62 78 ILE A O 1
ATOM 648 N N . GLU A 1 79 ? -2.015 3.831 2.316 1.00 84.56 79 GLU A N 1
ATOM 649 C CA . GLU A 1 79 ? -2.091 4.911 3.303 1.00 84.56 79 GLU A CA 1
ATOM 650 C C . GLU A 1 79 ? -3.497 5.522 3.353 1.00 84.56 79 GLU A C 1
ATOM 652 O O . GLU A 1 79 ? -4.044 5.676 4.443 1.00 84.56 79 GLU A O 1
ATOM 657 N N . ASN A 1 80 ? -4.125 5.756 2.198 1.00 84.94 80 ASN A N 1
ATOM 658 C CA . ASN A 1 80 ? -5.516 6.203 2.132 1.00 84.94 80 ASN A CA 1
ATOM 659 C C . ASN A 1 80 ? -6.479 5.169 2.722 1.00 84.94 80 ASN A C 1
ATOM 661 O O . ASN A 1 80 ? -7.343 5.536 3.506 1.00 84.94 80 ASN A O 1
ATOM 665 N N . LEU A 1 81 ? -6.302 3.878 2.428 1.00 83.12 81 LEU A N 1
ATOM 666 C CA . LEU A 1 81 ? -7.128 2.813 3.007 1.00 83.12 81 LEU A CA 1
ATOM 667 C C . LEU A 1 81 ? -6.999 2.760 4.530 1.00 83.12 81 LEU A C 1
ATOM 669 O O . LEU A 1 81 ? -7.996 2.581 5.220 1.00 83.12 81 LEU A O 1
ATOM 673 N N . ALA A 1 82 ? -5.788 2.947 5.059 1.00 80.62 82 ALA A N 1
ATOM 674 C CA . ALA A 1 82 ? -5.559 3.006 6.498 1.00 80.62 82 ALA A CA 1
ATOM 675 C C . ALA A 1 82 ? -6.222 4.229 7.155 1.00 80.62 82 ALA A C 1
ATOM 677 O O . ALA A 1 82 ? -6.687 4.126 8.288 1.00 80.62 82 ALA A O 1
ATOM 678 N N . LEU A 1 83 ? -6.274 5.368 6.456 1.00 79.31 83 LEU A N 1
ATOM 679 C CA . LEU A 1 83 ? -6.936 6.591 6.922 1.00 79.31 83 LEU A CA 1
ATOM 680 C C . LEU A 1 83 ? -8.465 6.506 6.836 1.00 79.31 83 LEU A C 1
ATOM 682 O O . LEU A 1 83 ? -9.149 6.988 7.732 1.00 79.31 83 LEU A O 1
ATOM 686 N N . SER A 1 84 ? -8.994 5.906 5.770 1.00 74.44 84 SER A N 1
ATOM 687 C CA . SER A 1 84 ? -10.434 5.783 5.521 1.00 74.44 84 SER A CA 1
ATOM 688 C C . SER A 1 84 ? -11.084 4.611 6.261 1.00 74.44 84 SER A C 1
ATOM 690 O O . SER A 1 84 ? -12.307 4.529 6.312 1.00 74.44 84 SER A O 1
ATOM 692 N N . SER A 1 85 ? -10.303 3.693 6.838 1.00 70.81 85 SER A N 1
ATOM 693 C CA . SER A 1 85 ? -10.849 2.541 7.557 1.00 70.81 85 SER A CA 1
ATOM 694 C C . SER A 1 85 ? -11.361 2.910 8.959 1.00 70.81 85 SER A C 1
ATOM 696 O O . SER A 1 85 ? -10.594 2.903 9.919 1.00 70.81 85 SER A O 1
ATOM 698 N N . ASP A 1 86 ? -12.672 3.129 9.103 1.00 65.00 86 ASP A N 1
ATOM 699 C CA . ASP A 1 86 ? -13.336 3.483 10.379 1.00 65.00 86 ASP A CA 1
ATOM 700 C C . ASP A 1 86 ? -13.178 2.431 11.499 1.00 65.00 86 ASP A C 1
ATOM 702 O O . ASP A 1 86 ? -13.248 2.736 12.688 1.00 65.00 86 ASP A O 1
ATOM 706 N N . ASN A 1 87 ? -12.916 1.170 11.143 1.00 69.38 87 ASN A N 1
ATOM 707 C CA . ASN A 1 87 ? -12.748 0.061 12.093 1.00 69.38 87 ASN A CA 1
ATOM 708 C C . ASN A 1 87 ? -11.400 -0.658 11.955 1.00 69.38 87 ASN A C 1
ATOM 710 O O . ASN A 1 87 ? -11.230 -1.764 12.481 1.00 69.38 87 ASN A O 1
ATOM 714 N N . GLY A 1 88 ? -10.468 -0.080 11.191 1.00 73.06 88 GLY A N 1
ATOM 715 C CA . GLY A 1 88 ? -9.185 -0.705 10.882 1.00 73.06 88 GLY A CA 1
ATOM 716 C C . GLY A 1 88 ? -9.303 -2.045 10.142 1.00 73.06 88 GLY A C 1
ATOM 717 O O . GLY A 1 88 ? -8.381 -2.858 10.156 1.00 73.06 88 GLY A O 1
ATOM 718 N N . ARG A 1 89 ? -10.444 -2.310 9.497 1.00 80.75 89 ARG A N 1
ATOM 719 C CA . ARG A 1 89 ? -10.595 -3.400 8.529 1.00 80.75 89 ARG A CA 1
ATOM 720 C C . ARG A 1 89 ? -10.723 -2.806 7.140 1.00 80.75 89 ARG A C 1
ATOM 722 O O . ARG A 1 89 ? -11.639 -2.032 6.909 1.00 80.75 89 ARG A O 1
ATOM 729 N N . ILE A 1 90 ? -9.821 -3.205 6.257 1.00 83.81 90 ILE A N 1
ATOM 730 C CA . ILE A 1 90 ? -9.798 -2.821 4.851 1.00 83.81 90 ILE A CA 1
ATOM 731 C C . ILE A 1 90 ? -10.522 -3.915 4.067 1.00 83.81 90 ILE A C 1
ATOM 733 O O . ILE A 1 90 ? -10.023 -5.042 3.961 1.00 83.81 90 ILE A O 1
ATOM 737 N N . ARG A 1 91 ? -11.702 -3.581 3.543 1.00 82.56 91 ARG A N 1
ATOM 738 C CA . ARG A 1 91 ? -12.528 -4.451 2.700 1.00 82.56 91 ARG A CA 1
ATOM 739 C C . ARG A 1 91 ? -12.313 -4.131 1.227 1.00 82.56 91 ARG A C 1
ATOM 741 O O . ARG A 1 91 ? -11.776 -3.090 0.863 1.00 82.56 91 ARG A O 1
ATOM 748 N N . VAL A 1 92 ? -12.808 -5.013 0.359 1.00 80.62 92 VAL A N 1
ATOM 749 C CA . VAL A 1 92 ? -12.823 -4.770 -1.094 1.00 80.62 92 VAL A CA 1
ATOM 750 C C . VAL A 1 92 ? -13.600 -3.492 -1.427 1.00 80.62 92 VAL A C 1
ATOM 752 O O . VAL A 1 92 ? -13.190 -2.760 -2.313 1.00 80.62 92 VAL A O 1
ATOM 755 N N . SER A 1 93 ? -14.681 -3.195 -0.700 1.00 79.25 93 SER A N 1
ATOM 756 C CA . SER A 1 93 ? -15.503 -1.991 -0.897 1.00 79.25 93 SER A CA 1
ATOM 757 C C . SER A 1 93 ? -14.779 -0.679 -0.589 1.00 79.25 93 SER A C 1
ATOM 759 O O . SER A 1 93 ? -15.189 0.355 -1.101 1.00 79.25 93 SER A O 1
ATOM 761 N N . ASP A 1 94 ? -13.724 -0.722 0.228 1.00 78.94 94 ASP A N 1
ATOM 762 C CA . ASP A 1 94 ? -12.931 0.463 0.571 1.00 78.94 94 ASP A CA 1
ATOM 763 C C . ASP A 1 94 ? -11.863 0.749 -0.496 1.00 78.94 94 ASP A C 1
ATOM 765 O O . ASP A 1 94 ? -11.268 1.826 -0.517 1.00 78.94 94 ASP A O 1
ATOM 769 N N . LEU A 1 95 ? -11.601 -0.220 -1.387 1.00 81.19 95 LEU A N 1
ATOM 770 C CA . LEU A 1 95 ? -10.641 -0.062 -2.471 1.00 81.19 95 LEU A CA 1
ATOM 771 C C . LEU A 1 95 ? -11.111 1.028 -3.440 1.00 81.19 95 LEU A C 1
ATOM 773 O O . LEU A 1 95 ? -12.285 1.069 -3.809 1.00 81.19 95 LEU A O 1
ATOM 777 N N . PRO A 1 96 ? -10.199 1.887 -3.914 1.00 78.25 96 PRO A N 1
ATOM 778 C CA . PRO A 1 96 ? -10.572 2.938 -4.842 1.00 78.25 96 PRO A CA 1
ATOM 779 C C . PRO A 1 96 ? -11.029 2.372 -6.197 1.00 78.25 96 PRO A C 1
ATOM 781 O O . PRO A 1 96 ? -10.465 1.407 -6.718 1.00 78.25 96 PRO A O 1
ATOM 784 N N . GLU A 1 97 ? -12.041 3.013 -6.791 1.00 72.94 97 GLU A N 1
ATOM 785 C CA . GLU A 1 97 ? -12.753 2.532 -7.988 1.00 72.94 97 GLU A CA 1
ATOM 786 C C . GLU A 1 97 ? -11.842 2.279 -9.201 1.00 72.94 97 GLU A C 1
ATOM 788 O O . GLU A 1 97 ? -12.082 1.363 -9.988 1.00 72.94 97 GLU A O 1
ATOM 793 N N . HIS A 1 98 ? -10.743 3.028 -9.331 1.00 73.19 98 HIS A N 1
ATOM 794 C CA . HIS A 1 98 ? -9.788 2.856 -10.431 1.00 73.19 98 HIS A CA 1
ATOM 795 C C . HIS A 1 98 ? -9.091 1.484 -10.425 1.00 73.19 98 HIS A C 1
ATOM 797 O O . HIS A 1 98 ? -8.631 1.039 -11.471 1.00 73.19 98 HIS A O 1
ATOM 803 N N . LEU A 1 99 ? -9.062 0.774 -9.290 1.00 73.19 99 LEU A N 1
ATOM 804 C CA . LEU A 1 99 ? -8.542 -0.597 -9.208 1.00 73.19 99 LEU A CA 1
ATOM 805 C C . LEU A 1 99 ? -9.510 -1.638 -9.784 1.00 73.19 99 LEU A C 1
ATOM 807 O O . LEU A 1 99 ? -9.115 -2.775 -10.052 1.00 73.19 99 LEU A O 1
ATOM 811 N N . PHE A 1 100 ? -10.778 -1.271 -9.973 1.00 70.38 100 PHE A N 1
ATOM 812 C CA . PHE A 1 100 ? -11.783 -2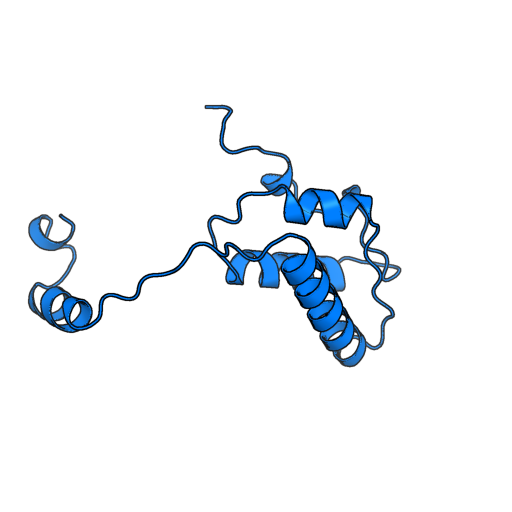.123 -10.605 1.00 70.38 100 PHE A CA 1
ATOM 813 C C . PHE A 1 100 ? -11.796 -1.967 -12.125 1.00 70.38 100 PHE A C 1
ATOM 815 O O . PHE A 1 100 ? -12.224 -2.891 -12.818 1.00 70.38 100 PHE A O 1
ATOM 822 N N . TYR A 1 101 ? -11.287 -0.847 -12.647 1.00 62.84 101 TYR A N 1
ATOM 823 C CA . TYR A 1 101 ? -11.157 -0.62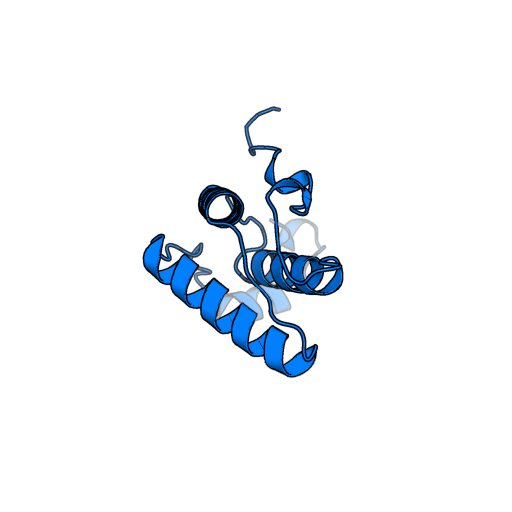7 -14.080 1.00 62.84 101 TYR A CA 1
ATOM 824 C C . TYR A 1 101 ? -9.884 -1.298 -14.591 1.00 62.84 101 TYR A C 1
ATOM 826 O O . TYR A 1 101 ? -8.769 -0.798 -14.443 1.00 62.84 101 TYR A O 1
ATOM 834 N N . ARG A 1 102 ? -10.032 -2.480 -15.189 1.00 54.06 102 ARG A N 1
ATOM 835 C CA . ARG A 1 102 ? -8.917 -3.136 -15.870 1.00 54.06 102 ARG A CA 1
ATOM 836 C C . ARG A 1 102 ? -8.516 -2.260 -17.061 1.00 54.06 102 ARG A C 1
ATOM 838 O O . ARG A 1 102 ? -9.369 -1.896 -17.865 1.00 54.06 102 ARG A O 1
ATOM 845 N N . ALA A 1 103 ? -7.226 -1.950 -17.191 1.00 47.59 103 ALA A N 1
ATOM 846 C CA . ALA A 1 103 ? -6.659 -1.356 -18.399 1.00 47.59 103 ALA A CA 1
ATOM 847 C C . ALA A 1 103 ? -6.870 -2.324 -19.582 1.00 47.59 103 ALA A C 1
ATOM 849 O O . ALA A 1 103 ? -6.058 -3.212 -19.826 1.00 47.59 103 ALA A O 1
ATOM 850 N N . GLY A 1 104 ? -8.028 -2.227 -20.228 1.00 46.69 104 GLY A N 1
ATOM 851 C CA . GLY A 1 104 ? -8.474 -3.145 -21.275 1.00 46.69 104 GLY A CA 1
ATOM 852 C C . GLY A 1 104 ? -9.884 -2.882 -21.807 1.00 46.69 104 GLY A C 1
ATOM 853 O O . GLY A 1 104 ? -10.310 -3.609 -22.694 1.00 46.69 104 GLY A O 1
ATOM 854 N N . ASP A 1 105 ? -10.590 -1.866 -21.307 1.00 38.75 105 ASP A N 1
ATOM 855 C CA . ASP A 1 105 ? -11.878 -1.437 -21.858 1.00 38.75 105 ASP A CA 1
ATOM 856 C C . ASP A 1 105 ? -11.742 -0.013 -22.422 1.00 38.75 105 ASP A C 1
ATOM 858 O O . ASP A 1 105 ? -12.150 0.968 -21.805 1.00 38.75 105 ASP A O 1
ATOM 862 N N . ARG A 1 106 ? -11.025 0.139 -23.541 1.00 35.03 106 ARG A N 1
ATOM 863 C CA . ARG A 1 106 ? -11.161 1.288 -24.448 1.00 35.03 106 ARG A CA 1
ATOM 864 C C . ARG A 1 106 ? -10.596 0.979 -25.824 1.00 35.03 106 ARG A C 1
ATOM 866 O O . ARG A 1 106 ? -9.510 0.362 -25.875 1.00 35.03 106 ARG A O 1
#